Protein AF-A0A8J6VCP4-F1 (afdb_monomer)

Mean predicted aligned error: 8.73 Å

Structure (mmCIF, N/CA/C/O ba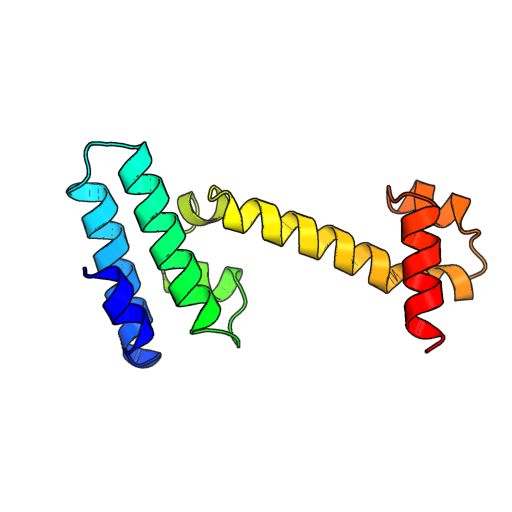ckbone):
data_AF-A0A8J6VCP4-F1
#
_entry.id   AF-A0A8J6VCP4-F1
#
loop_
_atom_site.group_PDB
_atom_site.id
_atom_site.type_symbol
_atom_site.label_atom_id
_atom_site.label_alt_id
_atom_site.label_comp_id
_atom_site.label_asym_id
_atom_site.label_entity_id
_atom_site.label_seq_id
_atom_site.pdbx_PDB_ins_code
_atom_site.Cartn_x
_atom_site.Cartn_y
_atom_site.Cartn_z
_atom_site.occupancy
_atom_site.B_iso_or_equiv
_atom_site.auth_seq_id
_atom_site.auth_comp_id
_atom_site.auth_asym_id
_atom_site.auth_atom_id
_atom_site.pdbx_PDB_model_num
ATOM 1 N N . MET A 1 1 ? -4.892 2.336 23.911 1.00 53.50 1 MET A N 1
ATOM 2 C CA . MET A 1 1 ? -4.421 1.307 22.953 1.00 53.50 1 MET A CA 1
ATOM 3 C C . MET A 1 1 ? -5.614 0.735 22.186 1.00 53.50 1 MET A C 1
ATOM 5 O O . MET A 1 1 ? -6.053 -0.364 22.489 1.00 53.50 1 MET A O 1
ATOM 9 N N . ALA A 1 2 ? -6.172 1.484 21.231 1.00 68.12 2 ALA A N 1
ATOM 10 C CA . ALA A 1 2 ? -7.379 1.066 20.508 1.00 68.12 2 ALA A CA 1
ATOM 11 C C . ALA A 1 2 ? -7.061 0.407 19.146 1.00 68.12 2 ALA A C 1
ATOM 13 O O . ALA A 1 2 ? -7.669 -0.594 18.797 1.00 68.12 2 ALA A O 1
ATOM 14 N N . ALA A 1 3 ? -6.013 0.859 18.443 1.00 68.62 3 ALA A N 1
ATOM 15 C CA . ALA A 1 3 ? -5.585 0.263 17.169 1.00 68.62 3 ALA A CA 1
ATOM 16 C C . ALA A 1 3 ? -5.106 -1.200 17.291 1.00 68.62 3 ALA A C 1
ATOM 18 O O . ALA A 1 3 ? -5.334 -1.993 16.390 1.00 68.62 3 ALA A O 1
ATOM 19 N N . VAL A 1 4 ? -4.510 -1.599 18.423 1.00 78.19 4 VAL A N 1
ATOM 20 C CA . VAL A 1 4 ? -4.067 -2.992 18.661 1.00 78.19 4 VAL A CA 1
ATOM 21 C C . VAL A 1 4 ? -5.252 -3.968 18.724 1.00 78.19 4 VAL A C 1
ATOM 23 O O . VAL A 1 4 ? -5.095 -5.137 18.381 1.00 78.19 4 VAL A O 1
ATOM 26 N N . GLN A 1 5 ? -6.452 -3.502 19.098 1.00 81.94 5 GLN A N 1
ATOM 27 C CA . GLN A 1 5 ? -7.656 -4.344 19.118 1.00 81.94 5 GLN A CA 1
ATOM 28 C C . GLN A 1 5 ? -8.026 -4.841 17.719 1.00 81.94 5 GLN A C 1
ATOM 30 O O . GLN A 1 5 ? -8.485 -5.973 17.583 1.00 81.94 5 GLN A O 1
ATOM 35 N N . LEU A 1 6 ? -7.710 -4.064 16.674 1.00 86.56 6 LEU A N 1
ATOM 36 C CA . LEU A 1 6 ? -7.906 -4.497 15.294 1.00 86.56 6 LEU A CA 1
ATOM 37 C C . LEU A 1 6 ? -7.134 -5.779 14.979 1.00 86.56 6 LEU A C 1
ATOM 39 O O . LEU A 1 6 ? -7.549 -6.503 14.094 1.00 86.56 6 LEU A O 1
ATOM 43 N N . ILE A 1 7 ? -6.053 -6.125 15.683 1.00 85.25 7 ILE A N 1
ATOM 44 C CA . ILE A 1 7 ? -5.312 -7.365 15.406 1.00 85.25 7 ILE A CA 1
ATOM 45 C C . ILE A 1 7 ? -6.157 -8.593 15.775 1.00 85.25 7 ILE A C 1
ATOM 47 O O . ILE A 1 7 ? -6.257 -9.529 14.982 1.00 85.25 7 ILE A O 1
ATOM 51 N N . VAL A 1 8 ? -6.805 -8.565 16.942 1.00 84.44 8 VAL A N 1
ATOM 52 C CA . VAL A 1 8 ? -7.532 -9.710 17.521 1.00 84.44 8 VAL A CA 1
ATOM 53 C C . VAL A 1 8 ? -9.003 -9.786 17.107 1.00 84.44 8 VAL A C 1
ATOM 55 O O . VAL A 1 8 ? -9.625 -10.834 17.260 1.00 84.44 8 VAL A O 1
ATOM 58 N N . GLU A 1 9 ? -9.566 -8.701 16.579 1.00 86.44 9 GLU A N 1
ATOM 59 C CA . GLU A 1 9 ? -10.944 -8.677 16.087 1.00 86.44 9 GLU A CA 1
ATOM 60 C C . GLU A 1 9 ? -11.160 -9.532 14.830 1.00 86.44 9 GLU A C 1
ATOM 62 O O . GLU A 1 9 ? -10.246 -9.777 14.038 1.00 86.44 9 GLU A O 1
ATOM 67 N N . SER A 1 10 ? -12.405 -9.963 14.619 1.00 87.50 10 SER A N 1
ATOM 68 C CA . SER A 1 10 ? -12.798 -10.672 13.398 1.00 87.50 10 SER A CA 1
ATOM 69 C C . SER A 1 10 ? -12.790 -9.741 12.183 1.00 87.50 10 SER A C 1
ATOM 71 O O . SER A 1 10 ? -13.050 -8.545 12.308 1.00 87.50 10 SER A O 1
ATOM 73 N N . GLU A 1 11 ? -12.567 -10.288 10.989 1.00 84.56 11 GLU A N 1
ATOM 74 C CA . GLU A 1 11 ? -12.699 -9.541 9.727 1.00 84.56 11 GLU A CA 1
ATOM 75 C C . GLU A 1 11 ? -14.066 -8.851 9.593 1.00 84.56 11 GLU A C 1
ATOM 77 O O . GLU A 1 11 ? -14.143 -7.706 9.155 1.00 84.56 11 GLU A O 1
ATOM 82 N N . ALA A 1 12 ? -15.140 -9.500 10.054 1.00 83.31 12 ALA A N 1
ATOM 83 C CA . ALA A 1 12 ? -16.496 -8.960 9.986 1.00 83.31 12 ALA A CA 1
ATOM 84 C C . ALA A 1 12 ? -16.688 -7.663 10.798 1.00 83.31 12 ALA A C 1
ATOM 86 O O . ALA A 1 12 ? -17.528 -6.839 10.442 1.00 83.31 12 ALA A O 1
ATOM 87 N N . THR A 1 13 ? -15.928 -7.470 11.882 1.00 88.88 13 THR A N 1
ATOM 88 C CA . THR A 1 13 ? -16.043 -6.293 12.767 1.00 88.88 13 THR A CA 1
ATOM 89 C C . THR A 1 13 ? -14.939 -5.266 12.535 1.00 88.88 13 THR A C 1
ATOM 91 O O . THR A 1 13 ? -15.163 -4.070 12.726 1.00 88.88 13 THR A O 1
ATOM 94 N N . ALA A 1 14 ? -13.775 -5.710 12.055 1.00 89.81 14 ALA A N 1
ATOM 95 C CA . ALA A 1 14 ? -12.584 -4.881 11.922 1.00 89.81 14 ALA A CA 1
ATOM 96 C C . ALA A 1 14 ? -12.754 -3.700 10.953 1.00 89.81 14 ALA A C 1
ATOM 98 O O . ALA A 1 14 ? -12.139 -2.661 11.174 1.00 89.81 14 ALA A O 1
ATOM 99 N N . ILE A 1 15 ? -13.597 -3.812 9.918 1.00 87.31 15 ILE A N 1
ATOM 100 C CA . ILE A 1 15 ? -13.881 -2.687 9.005 1.00 87.31 15 ILE A CA 1
ATOM 101 C C . ILE A 1 15 ? -14.582 -1.547 9.743 1.00 87.31 15 ILE A C 1
ATOM 103 O O . ILE A 1 15 ? -14.115 -0.411 9.708 1.00 87.31 15 ILE A O 1
ATOM 107 N N . ASN A 1 16 ? -15.674 -1.849 10.451 1.00 88.06 16 ASN A N 1
ATOM 108 C CA . ASN A 1 16 ? -16.433 -0.839 11.191 1.00 88.06 16 ASN A CA 1
ATOM 109 C C . ASN A 1 16 ? -15.579 -0.223 12.298 1.00 88.06 16 ASN A C 1
ATOM 111 O O . ASN A 1 16 ? -15.535 0.997 12.445 1.00 88.06 16 ASN A O 1
ATOM 115 N N . ARG A 1 17 ? -14.816 -1.058 13.010 1.00 90.31 17 ARG A N 1
ATOM 116 C CA . ARG A 1 17 ? -13.888 -0.574 14.027 1.00 90.31 17 ARG A CA 1
ATOM 117 C C . ARG A 1 17 ? -12.780 0.297 13.435 1.00 90.31 17 ARG A C 1
ATOM 119 O O . ARG A 1 17 ? -12.420 1.314 14.018 1.00 90.31 17 ARG A O 1
ATOM 126 N N . GLY A 1 18 ? -12.257 -0.076 12.269 1.00 88.44 18 GLY A N 1
ATOM 127 C CA . GLY A 1 18 ? -11.284 0.713 11.521 1.00 88.44 18 GLY A CA 1
ATOM 128 C C . GLY A 1 18 ? -11.817 2.108 11.205 1.00 88.44 18 GLY A C 1
ATOM 129 O O . GLY A 1 18 ? -11.153 3.092 11.527 1.00 88.44 18 GLY A O 1
ATOM 130 N N . LYS A 1 19 ? -13.042 2.196 10.666 1.00 86.75 19 LYS A N 1
ATOM 131 C CA . LYS A 1 19 ? -13.727 3.472 10.388 1.00 86.75 19 LYS A CA 1
ATOM 132 C C . LYS A 1 19 ? -13.845 4.350 11.632 1.00 86.75 19 LYS A C 1
ATOM 134 O O . LYS A 1 19 ? -13.476 5.520 11.585 1.00 86.75 19 LYS A O 1
ATOM 139 N N . GLU A 1 20 ? -14.308 3.786 12.747 1.00 88.81 20 GLU A N 1
ATOM 140 C CA . GLU A 1 20 ? -14.419 4.516 14.017 1.00 88.81 20 GLU A CA 1
ATOM 141 C C . GLU A 1 20 ? -13.069 5.075 14.472 1.00 88.81 20 GLU A C 1
ATOM 143 O O . GLU A 1 20 ? -12.967 6.249 14.816 1.00 88.81 20 GLU A O 1
ATOM 148 N N . LEU A 1 21 ? -12.017 4.255 14.442 1.00 89.38 21 LEU A N 1
ATOM 149 C CA . LEU A 1 21 ? -10.682 4.663 14.879 1.00 89.38 21 LEU A CA 1
ATOM 150 C C . LEU A 1 21 ? -10.086 5.758 13.990 1.00 89.38 21 LEU A C 1
ATOM 152 O O . LEU A 1 21 ? -9.379 6.633 14.488 1.00 89.38 21 LEU A O 1
ATOM 156 N N . ILE A 1 22 ? -10.378 5.725 12.690 1.00 86.12 22 ILE A N 1
ATOM 157 C CA . ILE A 1 22 ? -9.976 6.772 11.746 1.00 86.12 22 ILE A CA 1
ATOM 158 C C . ILE A 1 22 ? -10.694 8.084 12.065 1.00 86.12 22 ILE A C 1
ATOM 160 O O . ILE A 1 22 ? -10.044 9.127 12.130 1.00 86.12 22 ILE A O 1
ATOM 164 N N . LEU A 1 23 ? -12.009 8.045 12.301 1.00 86.88 23 LEU A N 1
ATOM 165 C CA . LEU A 1 23 ? -12.784 9.229 12.683 1.00 86.88 23 LEU A CA 1
ATOM 166 C C . LEU A 1 23 ? -12.282 9.821 14.005 1.00 86.88 23 LEU A C 1
ATOM 168 O O . LEU A 1 23 ? -11.985 11.011 14.066 1.00 86.88 23 LEU A O 1
ATOM 172 N N . GLN A 1 24 ? -12.064 8.985 15.020 1.00 88.38 24 GLN A N 1
ATOM 173 C CA . GLN A 1 24 ? -11.510 9.415 16.307 1.00 88.38 24 GLN A CA 1
ATOM 174 C C . GLN A 1 24 ? -10.127 10.049 16.152 1.00 88.38 24 GLN A C 1
ATOM 176 O O . GLN A 1 24 ? -9.865 11.122 16.689 1.00 88.38 24 GLN A O 1
ATOM 181 N N . ALA A 1 25 ? -9.239 9.433 15.366 1.00 86.88 25 ALA A N 1
ATOM 182 C CA . ALA A 1 25 ? -7.920 9.997 15.102 1.00 86.88 25 ALA A CA 1
ATOM 183 C C . ALA A 1 25 ? -7.995 11.357 14.386 1.00 86.88 25 ALA A C 1
ATOM 185 O O . ALA A 1 25 ? -7.104 12.183 14.569 1.00 86.88 25 ALA A O 1
ATOM 186 N N . ARG A 1 26 ? -9.038 11.607 13.586 1.00 83.31 26 ARG A N 1
ATOM 187 C CA . ARG A 1 26 ? -9.260 12.888 12.898 1.00 83.31 26 ARG A CA 1
ATOM 188 C C . ARG A 1 26 ? -9.815 13.971 13.814 1.00 83.31 26 ARG A C 1
ATOM 190 O O . ARG A 1 26 ? -9.370 15.111 13.717 1.00 83.31 26 ARG A O 1
ATOM 197 N N . GLU A 1 27 ? -10.761 13.621 14.676 1.00 85.88 27 GLU A N 1
ATOM 198 C CA . GLU A 1 27 ? -11.473 14.579 15.527 1.00 85.88 27 GLU A CA 1
ATOM 199 C C . GLU A 1 27 ? -10.719 14.899 16.824 1.00 85.88 27 GLU A C 1
ATOM 201 O O . GLU A 1 27 ? -10.715 16.043 17.274 1.00 85.88 27 GLU A O 1
ATOM 206 N N . GLU A 1 28 ? -10.053 13.908 17.419 1.00 87.81 28 GLU A N 1
ATOM 207 C CA . GLU A 1 28 ? -9.468 14.033 18.759 1.00 87.81 28 GLU A CA 1
ATOM 208 C C . GLU A 1 28 ? -7.985 14.449 18.737 1.00 87.81 28 GLU A C 1
ATOM 210 O O . GLU A 1 28 ? -7.473 14.983 19.725 1.00 87.81 28 GLU A O 1
ATOM 215 N N . LEU A 1 29 ? -7.267 14.231 17.625 1.00 83.44 29 LEU A N 1
ATOM 216 C CA . LEU A 1 29 ? -5.826 14.505 17.536 1.00 83.44 29 LEU A CA 1
ATOM 217 C C . LEU A 1 29 ? -5.522 15.836 16.838 1.00 83.44 29 LEU A C 1
ATOM 219 O O . LEU A 1 29 ? -5.424 15.926 15.610 1.00 83.44 29 LEU A O 1
ATOM 223 N N . GLY A 1 30 ? -5.254 16.859 17.652 1.00 76.06 30 GLY A N 1
ATOM 224 C CA . GLY A 1 30 ? -4.791 18.164 17.173 1.00 76.06 30 GLY A CA 1
ATOM 225 C C . GLY A 1 30 ? -3.407 18.126 16.510 1.00 76.06 30 GLY A C 1
ATOM 226 O O . GLY A 1 30 ? -3.174 18.844 15.541 1.00 76.06 30 GLY A O 1
ATOM 227 N N . ASP A 1 31 ? -2.505 17.253 16.971 1.00 89.62 31 ASP A N 1
ATOM 228 C CA . ASP A 1 31 ? -1.165 17.098 16.389 1.00 89.62 31 ASP A CA 1
ATOM 229 C C . ASP A 1 31 ? -1.204 16.296 15.077 1.00 89.62 31 ASP A C 1
ATOM 231 O O . ASP A 1 31 ? -1.512 15.101 15.064 1.00 89.62 31 ASP A O 1
ATOM 235 N N . GLU A 1 32 ? -0.849 16.946 13.966 1.00 85.44 32 GLU A N 1
ATOM 236 C CA . GLU A 1 32 ? -0.854 16.339 12.628 1.00 85.44 32 GLU A CA 1
ATOM 237 C C . GLU A 1 32 ? 0.105 15.152 12.500 1.00 85.44 32 GLU A C 1
ATOM 239 O O . GLU A 1 32 ? -0.192 14.185 11.795 1.00 85.44 32 GLU A O 1
ATOM 244 N N . VAL A 1 33 ? 1.255 15.197 13.181 1.00 87.19 33 VAL A N 1
ATOM 245 C CA . VAL A 1 33 ? 2.266 14.135 13.090 1.00 87.19 33 VAL A CA 1
ATOM 246 C C . VAL A 1 33 ? 1.760 12.860 13.756 1.00 87.19 33 VAL A C 1
ATOM 248 O O . VAL A 1 33 ? 1.862 11.773 13.183 1.00 87.19 33 VAL A O 1
ATOM 251 N N . THR A 1 34 ? 1.204 12.979 14.958 1.00 87.19 34 THR A N 1
ATOM 252 C CA . THR A 1 34 ? 0.635 11.860 15.710 1.00 87.19 34 THR A CA 1
ATOM 253 C C . THR A 1 34 ? -0.597 11.309 15.012 1.00 87.19 34 THR A C 1
ATOM 255 O O . THR A 1 34 ? -0.689 10.095 14.837 1.00 87.19 34 THR A O 1
ATOM 258 N N . ARG A 1 35 ? -1.485 12.181 14.519 1.00 86.19 35 ARG A N 1
ATOM 259 C CA . ARG A 1 35 ? -2.637 11.787 13.701 1.00 86.19 35 ARG A CA 1
ATOM 260 C C . ARG A 1 35 ? -2.212 10.933 12.510 1.00 86.19 35 ARG A C 1
ATOM 262 O O . ARG A 1 35 ? -2.688 9.810 12.372 1.00 86.19 35 ARG A O 1
ATOM 269 N N . ARG A 1 36 ? -1.237 11.395 11.721 1.00 83.44 36 ARG A N 1
ATOM 270 C CA . ARG A 1 36 ? -0.720 10.644 10.566 1.00 83.44 36 ARG A CA 1
ATOM 271 C C . ARG A 1 36 ? -0.170 9.271 10.952 1.00 83.44 36 ARG A C 1
ATOM 273 O O . ARG A 1 36 ? -0.486 8.290 10.292 1.00 83.44 36 ARG A O 1
ATOM 280 N N . LYS A 1 37 ? 0.614 9.181 12.031 1.00 86.06 37 LYS A N 1
ATOM 281 C CA . LYS A 1 37 ? 1.175 7.902 12.505 1.00 86.06 37 LYS A CA 1
ATOM 282 C C . LYS A 1 37 ? 0.098 6.913 12.955 1.00 86.06 37 LYS A C 1
ATOM 284 O O . LYS A 1 37 ? 0.242 5.715 12.730 1.00 86.06 37 LYS A O 1
ATOM 289 N N . ILE A 1 38 ? -0.962 7.393 13.607 1.00 87.81 38 ILE A N 1
ATOM 290 C CA . ILE A 1 38 ? -2.079 6.544 14.038 1.00 87.81 38 ILE A CA 1
ATOM 291 C C . ILE A 1 38 ? -2.867 6.032 12.832 1.00 87.81 38 ILE A C 1
ATOM 293 O O . ILE A 1 38 ? -3.171 4.842 12.781 1.00 87.81 38 ILE A O 1
ATOM 297 N N . LEU A 1 39 ? -3.132 6.893 11.847 1.00 84.75 39 LEU A N 1
ATOM 298 C CA . LEU A 1 39 ? -3.776 6.488 10.597 1.00 84.75 39 LEU A CA 1
ATOM 299 C C . LEU A 1 39 ? -2.933 5.441 9.847 1.00 84.75 39 LEU A C 1
ATOM 301 O O . LEU A 1 39 ? -3.449 4.376 9.521 1.00 84.75 39 LEU A O 1
ATOM 305 N N . GLU A 1 40 ? -1.621 5.670 9.691 1.00 84.25 40 GLU A N 1
ATOM 306 C CA . GLU A 1 40 ? -0.685 4.705 9.082 1.00 84.25 40 GLU A CA 1
ATOM 307 C C . GLU A 1 40 ? -0.697 3.340 9.807 1.00 84.25 40 GLU A C 1
ATOM 309 O O . GLU A 1 40 ? -0.638 2.283 9.171 1.00 84.25 40 GLU A O 1
ATOM 314 N N . LEU A 1 41 ? -0.801 3.336 11.142 1.00 88.06 41 LEU A N 1
ATOM 315 C CA . LEU A 1 41 ? -0.883 2.103 11.929 1.00 88.06 41 LEU A CA 1
ATOM 316 C C . LEU A 1 41 ? -2.201 1.352 11.693 1.00 88.06 41 LEU A C 1
ATOM 318 O O . LEU A 1 41 ? -2.175 0.135 11.508 1.00 88.06 41 LEU A O 1
ATOM 322 N N . ILE A 1 42 ? -3.337 2.057 11.704 1.00 87.19 42 ILE A N 1
ATOM 323 C CA . ILE A 1 42 ? -4.659 1.461 11.457 1.00 87.19 42 ILE A CA 1
ATOM 324 C C . ILE A 1 42 ? -4.686 0.818 10.066 1.00 87.19 42 ILE A C 1
ATOM 326 O O . ILE A 1 42 ? -5.070 -0.344 9.941 1.00 87.19 42 ILE A O 1
ATOM 330 N N . GLU A 1 43 ? -4.199 1.527 9.046 1.00 80.81 43 GLU A N 1
ATOM 331 C CA . GLU A 1 43 ? -4.090 1.004 7.679 1.00 80.81 43 GLU A CA 1
ATOM 332 C C . GLU A 1 43 ? -3.244 -0.257 7.604 1.00 80.81 43 GLU A C 1
ATOM 334 O O . GLU A 1 43 ? -3.654 -1.247 6.999 1.00 80.81 43 GLU A O 1
ATOM 339 N N . THR A 1 44 ? -2.072 -0.232 8.239 1.00 85.19 44 THR A N 1
ATOM 340 C CA . THR A 1 44 ? -1.155 -1.370 8.238 1.00 85.19 44 THR A CA 1
ATOM 341 C C . THR A 1 44 ? -1.844 -2.604 8.816 1.00 85.19 44 THR A C 1
ATOM 343 O O . THR A 1 44 ? -1.809 -3.673 8.211 1.00 85.19 44 THR A O 1
ATOM 346 N N . ILE A 1 45 ? -2.525 -2.465 9.956 1.00 89.50 45 ILE A N 1
ATOM 347 C CA . ILE A 1 45 ? -3.209 -3.592 10.601 1.00 89.50 45 ILE A CA 1
ATOM 348 C C . ILE A 1 45 ? -4.345 -4.129 9.725 1.00 89.50 45 ILE A C 1
ATOM 350 O O . ILE A 1 45 ? -4.474 -5.345 9.578 1.00 89.50 45 ILE A O 1
ATOM 354 N N . LEU A 1 46 ? -5.154 -3.247 9.133 1.00 87.00 46 LEU A N 1
ATOM 355 C CA . LEU A 1 46 ? -6.267 -3.658 8.277 1.00 87.00 46 LEU A CA 1
ATOM 356 C C . LEU A 1 46 ? -5.761 -4.373 7.021 1.00 87.00 46 LEU A C 1
ATOM 358 O O . LEU A 1 46 ? -6.259 -5.443 6.695 1.00 87.00 46 LEU A O 1
ATOM 362 N N . LEU A 1 47 ? -4.713 -3.865 6.377 1.00 82.88 47 LEU A N 1
ATOM 363 C CA . LEU A 1 47 ? -4.100 -4.516 5.222 1.00 82.88 47 LEU A CA 1
ATOM 364 C C . LEU A 1 47 ? -3.619 -5.940 5.543 1.00 82.88 47 LEU A C 1
ATOM 366 O O . LEU A 1 47 ? -3.893 -6.870 4.788 1.00 82.88 47 LEU A O 1
ATOM 370 N N . TYR A 1 48 ? -2.919 -6.121 6.666 1.00 86.44 48 TYR A N 1
ATOM 371 C CA . TYR A 1 48 ? -2.451 -7.448 7.073 1.00 86.44 48 TYR A CA 1
ATOM 372 C C . TYR A 1 48 ? -3.589 -8.380 7.487 1.00 86.44 48 TYR A C 1
ATOM 374 O O . TYR A 1 48 ? -3.453 -9.594 7.359 1.00 86.44 48 TYR A O 1
ATOM 382 N N . LYS A 1 49 ? -4.707 -7.839 7.981 1.00 88.81 49 LYS A N 1
ATOM 383 C CA . LYS A 1 49 ? -5.895 -8.638 8.283 1.00 88.81 49 LYS A CA 1
ATOM 384 C C . LYS A 1 49 ? -6.616 -9.078 7.008 1.00 88.81 49 LYS A C 1
ATOM 386 O O . LYS A 1 49 ? -6.989 -10.238 6.905 1.00 88.81 49 LYS A O 1
ATOM 391 N N . PHE A 1 50 ? -6.789 -8.183 6.041 1.00 89.00 50 PHE A N 1
ATOM 392 C CA . PHE A 1 50 ? -7.550 -8.431 4.816 1.00 89.00 50 PHE A CA 1
ATOM 393 C C . PHE A 1 50 ? -6.646 -8.822 3.642 1.00 89.00 50 PHE A C 1
ATOM 395 O O . PHE A 1 50 ? -6.656 -8.184 2.595 1.00 89.00 50 PHE A O 1
ATOM 402 N N . THR A 1 51 ? -5.891 -9.914 3.783 1.00 84.75 51 THR A N 1
ATOM 403 C CA . THR A 1 51 ? -4.907 -10.362 2.770 1.00 84.75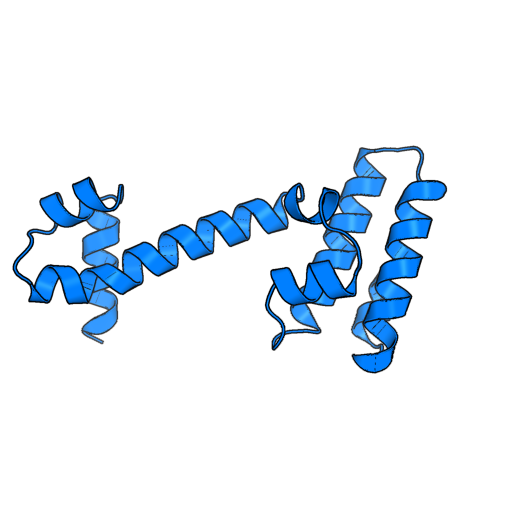 51 THR A CA 1
ATOM 404 C C . THR A 1 51 ? -5.510 -10.743 1.415 1.00 84.75 51 THR A C 1
ATOM 406 O O . THR A 1 51 ? -4.786 -10.847 0.428 1.00 84.75 51 THR A O 1
ATOM 409 N N . ARG A 1 52 ? -6.826 -10.978 1.365 1.00 85.44 52 ARG A N 1
ATOM 410 C CA . ARG A 1 52 ? -7.574 -11.329 0.149 1.00 85.44 52 ARG A CA 1
ATOM 411 C C . ARG A 1 52 ? -8.201 -10.130 -0.554 1.00 85.44 52 ARG A C 1
ATOM 413 O O . ARG A 1 52 ? -8.668 -10.297 -1.674 1.00 85.44 52 ARG A O 1
ATOM 420 N N . LEU A 1 53 ? -8.263 -8.975 0.107 1.00 81.94 53 LEU A N 1
ATOM 421 C CA . LEU A 1 53 ? -8.793 -7.758 -0.493 1.00 81.94 53 LEU A CA 1
ATOM 422 C C . LEU A 1 53 ? -7.658 -6.984 -1.149 1.00 81.94 53 LEU A C 1
ATOM 424 O O . LEU A 1 53 ? -6.576 -6.823 -0.578 1.00 81.94 53 LEU A O 1
ATOM 428 N N . SER A 1 54 ? -7.923 -6.461 -2.341 1.00 79.69 54 SER A N 1
ATOM 429 C CA . SER A 1 54 ? -7.080 -5.424 -2.915 1.00 79.69 54 SER A CA 1
ATOM 430 C C . SER A 1 54 ? -7.129 -4.163 -2.051 1.00 79.69 54 SER A C 1
ATOM 432 O O . SER A 1 54 ? -8.043 -3.926 -1.254 1.00 79.69 54 SER A O 1
ATOM 434 N N . ARG A 1 55 ? -6.117 -3.315 -2.218 1.00 72.69 55 ARG A N 1
ATOM 435 C CA . ARG A 1 55 ? -6.027 -2.036 -1.505 1.00 72.69 55 ARG A CA 1
ATOM 436 C C . ARG A 1 55 ? -7.173 -1.114 -1.884 1.00 72.69 55 ARG A C 1
ATOM 438 O O . ARG A 1 55 ? -7.689 -0.412 -1.024 1.00 72.69 55 ARG A O 1
ATOM 445 N N . GLU A 1 56 ? -7.564 -1.128 -3.153 1.00 76.44 56 GLU A N 1
ATOM 446 C CA . GLU A 1 56 ? -8.702 -0.382 -3.671 1.00 76.44 56 GLU A CA 1
ATOM 447 C C . GLU A 1 56 ? -10.011 -0.849 -3.028 1.00 76.44 56 GLU A C 1
ATOM 449 O O . GLU A 1 56 ? -10.785 -0.014 -2.568 1.00 76.44 56 GLU A O 1
ATOM 454 N N . GLU A 1 57 ? -10.234 -2.163 -2.925 1.00 81.31 57 GLU A N 1
ATOM 455 C CA . GLU A 1 57 ? -11.414 -2.718 -2.250 1.00 81.31 57 GLU A CA 1
ATOM 456 C C . GLU A 1 57 ? -11.428 -2.352 -0.764 1.00 81.31 57 GLU A C 1
ATOM 458 O O . GLU A 1 57 ? -12.456 -1.929 -0.240 1.00 81.31 57 GLU A O 1
ATOM 463 N N . LEU A 1 58 ? -10.281 -2.438 -0.085 1.00 81.25 58 LEU A N 1
ATOM 464 C CA . LEU A 1 58 ? -10.178 -2.066 1.324 1.00 81.25 58 LEU A CA 1
ATOM 465 C C . LEU A 1 58 ? -10.440 -0.565 1.543 1.00 81.25 58 LEU A C 1
ATOM 467 O O . LEU A 1 58 ? -11.172 -0.203 2.462 1.00 81.25 58 LEU A O 1
ATOM 471 N N . ALA A 1 59 ? -9.895 0.308 0.691 1.00 77.19 59 ALA A N 1
ATOM 472 C CA . ALA A 1 59 ? -10.113 1.754 0.764 1.00 77.19 59 ALA A CA 1
ATOM 473 C C . ALA A 1 59 ? -11.587 2.126 0.538 1.00 77.19 59 ALA A C 1
ATOM 475 O O . ALA A 1 59 ? -12.139 2.936 1.286 1.00 77.19 59 ALA A O 1
ATOM 476 N N . GLN A 1 60 ? -12.244 1.475 -0.430 1.00 81.50 60 GLN A N 1
ATOM 477 C CA . GLN A 1 60 ? -13.681 1.627 -0.670 1.00 81.50 60 GLN A CA 1
ATOM 478 C C . GLN A 1 60 ? -14.499 1.175 0.539 1.00 81.50 60 GLN A C 1
ATOM 480 O O . GLN A 1 60 ? -15.397 1.887 0.983 1.00 81.50 60 GLN A O 1
ATOM 485 N N . MET A 1 61 ? -14.168 0.014 1.111 1.00 81.62 61 MET A N 1
ATOM 486 C CA . MET A 1 61 ? -14.860 -0.502 2.291 1.00 81.62 61 MET A CA 1
ATOM 487 C C . MET A 1 61 ? -14.707 0.407 3.504 1.00 81.62 61 MET A C 1
ATOM 489 O O . MET A 1 61 ? -15.626 0.462 4.317 1.00 81.62 61 MET A O 1
ATOM 493 N N . LEU A 1 62 ? -13.576 1.102 3.635 1.00 78.31 62 LEU A N 1
ATOM 494 C CA . LEU A 1 62 ? -13.292 2.022 4.733 1.00 78.31 62 LEU A CA 1
ATOM 495 C C . LEU A 1 62 ? -13.776 3.461 4.474 1.00 78.31 62 LEU A C 1
ATOM 497 O O . LEU A 1 62 ? -13.722 4.267 5.398 1.00 78.31 62 LEU A O 1
ATOM 501 N N . GLU A 1 63 ? -14.286 3.774 3.277 1.00 76.19 63 GLU A N 1
ATOM 502 C CA . GLU A 1 63 ? -14.750 5.119 2.882 1.00 76.19 63 GLU A CA 1
ATOM 503 C C . GLU A 1 63 ? -13.663 6.203 3.052 1.00 76.19 63 GLU A C 1
ATOM 505 O O . GLU A 1 63 ? -13.930 7.351 3.410 1.00 76.19 63 GLU A O 1
ATOM 510 N N . ILE A 1 64 ? -12.404 5.831 2.804 1.00 66.94 64 ILE A N 1
ATOM 511 C CA . ILE A 1 64 ? -11.227 6.704 2.928 1.00 66.94 64 ILE A CA 1
ATOM 512 C C . ILE A 1 64 ? -10.515 6.777 1.580 1.00 66.94 64 ILE A C 1
ATOM 514 O O . ILE A 1 64 ? -9.493 6.137 1.353 1.00 66.94 64 ILE A O 1
ATOM 518 N N . ASP A 1 65 ? -11.063 7.553 0.651 1.00 62.47 65 ASP A N 1
ATOM 519 C CA . ASP A 1 65 ? -10.509 7.592 -0.704 1.00 62.47 65 ASP A CA 1
ATOM 520 C C . ASP A 1 65 ? -9.269 8.489 -0.846 1.00 62.47 65 ASP A C 1
ATOM 522 O O . ASP A 1 65 ? -8.354 8.141 -1.595 1.00 62.47 65 ASP A O 1
ATOM 526 N N . ASP A 1 66 ? -9.191 9.621 -0.142 1.00 61.62 66 ASP A N 1
ATOM 527 C CA . ASP A 1 66 ? -8.142 10.620 -0.409 1.00 61.62 66 ASP A CA 1
ATOM 528 C C . ASP A 1 66 ? -6.944 10.535 0.543 1.00 61.62 66 ASP A C 1
ATOM 530 O O . ASP A 1 66 ? -5.796 10.608 0.107 1.00 61.62 66 ASP A O 1
ATOM 534 N N . GLU A 1 67 ? -7.180 10.337 1.840 1.00 62.22 67 GLU A N 1
ATOM 535 C CA . GLU A 1 67 ? -6.104 10.333 2.843 1.00 62.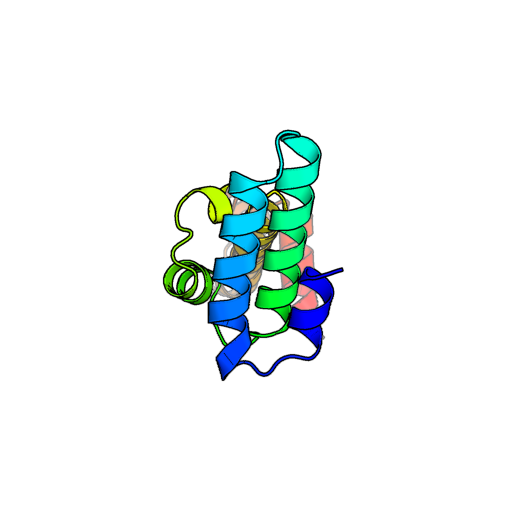22 67 GLU A CA 1
ATOM 536 C C . GLU A 1 67 ? -5.315 9.010 2.832 1.00 62.22 67 GLU A C 1
ATOM 538 O O . GLU A 1 67 ? -4.094 9.026 2.984 1.00 62.22 67 GLU A O 1
ATOM 543 N N . PHE A 1 68 ? -5.982 7.889 2.512 1.00 65.81 68 PHE A N 1
ATOM 544 C CA . PHE A 1 68 ? -5.348 6.571 2.363 1.00 65.81 68 PHE A CA 1
ATOM 545 C C . PHE A 1 68 ? -4.301 6.559 1.248 1.00 65.81 68 PHE A C 1
ATOM 547 O O . PHE A 1 68 ? -3.210 6.012 1.390 1.00 65.81 68 PHE A O 1
ATOM 554 N N . ARG A 1 69 ? -4.582 7.250 0.135 1.00 65.44 69 ARG A N 1
ATOM 555 C CA . ARG A 1 69 ? -3.631 7.374 -0.980 1.00 65.44 69 ARG A CA 1
ATOM 556 C C . ARG A 1 69 ? -2.434 8.275 -0.662 1.00 65.44 69 ARG A C 1
ATOM 558 O O . ARG A 1 69 ? -1.436 8.245 -1.387 1.00 65.44 69 ARG A O 1
ATOM 565 N N . GLN A 1 70 ? -2.517 9.092 0.387 1.00 66.25 70 GLN A N 1
ATOM 566 C CA . GLN A 1 70 ? -1.447 10.002 0.796 1.00 66.25 70 GLN A CA 1
ATOM 567 C C . GLN A 1 70 ? -0.491 9.392 1.823 1.00 66.25 70 GLN A C 1
ATOM 569 O O . GLN A 1 70 ? 0.553 9.993 2.095 1.00 66.25 70 GLN A O 1
ATOM 574 N N . THR A 1 71 ? -0.789 8.214 2.379 1.00 72.38 71 THR A N 1
ATOM 575 C CA . THR A 1 71 ? 0.108 7.605 3.363 1.00 72.38 71 THR A CA 1
ATOM 576 C C . THR A 1 71 ? 1.416 7.170 2.715 1.00 72.38 71 THR A C 1
ATOM 578 O O . THR A 1 71 ? 1.467 6.729 1.560 1.00 72.38 71 THR A O 1
ATOM 581 N N . ARG A 1 72 ? 2.522 7.305 3.460 1.00 73.31 72 ARG A N 1
ATOM 582 C CA . ARG A 1 72 ? 3.843 6.895 2.957 1.00 73.31 72 ARG A CA 1
ATOM 583 C C . ARG A 1 72 ? 3.861 5.410 2.621 1.00 73.31 72 ARG A C 1
ATOM 585 O O . ARG A 1 72 ? 4.449 5.024 1.620 1.00 73.31 72 ARG A O 1
ATOM 592 N N . MET A 1 73 ? 3.160 4.607 3.419 1.00 71.88 73 MET A N 1
ATOM 593 C CA . MET A 1 73 ? 2.992 3.178 3.186 1.00 71.88 73 MET A CA 1
ATOM 594 C C . MET A 1 73 ? 2.309 2.897 1.839 1.00 71.88 73 MET A C 1
ATOM 596 O O . MET A 1 73 ? 2.821 2.102 1.054 1.00 71.88 73 MET A O 1
ATOM 600 N N . TYR A 1 74 ? 1.197 3.578 1.529 1.00 73.25 74 TYR A N 1
ATOM 601 C CA . TYR A 1 74 ? 0.512 3.414 0.245 1.00 73.25 74 TYR A CA 1
ATOM 602 C C . TYR A 1 74 ? 1.417 3.761 -0.942 1.00 73.25 74 TYR A C 1
ATOM 604 O O . TYR A 1 74 ? 1.491 3.006 -1.913 1.00 73.25 74 TYR A O 1
ATOM 612 N N . GLN A 1 75 ? 2.134 4.884 -0.863 1.00 77.50 75 GLN A N 1
ATOM 613 C CA . GLN A 1 75 ? 3.035 5.320 -1.932 1.00 77.50 75 GLN A CA 1
ATOM 614 C C . GLN A 1 75 ? 4.192 4.341 -2.145 1.00 77.50 75 GLN A C 1
ATOM 616 O O . GLN A 1 75 ? 4.494 4.019 -3.295 1.00 77.50 75 GLN A O 1
ATOM 621 N N . SER A 1 76 ? 4.793 3.835 -1.062 1.00 77.94 76 SER A N 1
ATOM 622 C CA . SER A 1 76 ? 5.843 2.815 -1.132 1.00 77.94 76 SER A CA 1
ATOM 623 C C . SER A 1 76 ? 5.343 1.559 -1.831 1.00 77.94 76 SER A C 1
ATOM 625 O O . SER A 1 76 ? 5.945 1.124 -2.806 1.00 77.94 76 SER A O 1
ATOM 627 N N . ILE A 1 77 ? 4.188 1.035 -1.421 1.00 78.69 77 ILE A N 1
ATOM 628 C CA . ILE A 1 77 ? 3.694 -0.232 -1.966 1.00 78.69 77 ILE A CA 1
ATOM 629 C C . ILE A 1 77 ? 3.223 -0.079 -3.415 1.00 78.69 77 ILE A C 1
ATOM 631 O O . ILE A 1 77 ? 3.449 -0.954 -4.246 1.00 78.69 77 ILE A O 1
ATOM 635 N N . LYS A 1 78 ? 2.614 1.057 -3.766 1.00 82.69 78 LYS A N 1
ATOM 636 C CA . LYS A 1 78 ? 2.278 1.361 -5.162 1.00 82.69 78 LYS A CA 1
ATOM 637 C C . LYS A 1 78 ? 3.529 1.423 -6.040 1.00 82.69 78 LYS A C 1
ATOM 639 O O . LYS A 1 78 ? 3.499 0.982 -7.190 1.00 82.69 78 LYS A O 1
ATOM 644 N N . GLN A 1 79 ? 4.612 1.996 -5.521 1.00 84.00 79 GLN A N 1
ATOM 645 C CA . GLN A 1 79 ? 5.877 2.076 -6.239 1.00 84.00 79 GLN A CA 1
ATOM 646 C C . GLN A 1 79 ? 6.531 0.696 -6.379 1.00 84.00 79 GLN A C 1
ATOM 648 O O . GLN A 1 79 ? 6.974 0.365 -7.477 1.00 84.00 79 GLN A O 1
ATOM 653 N N . GLU A 1 80 ? 6.540 -0.108 -5.315 1.00 84.44 80 GLU A N 1
ATOM 654 C CA . GLU A 1 80 ? 7.015 -1.497 -5.321 1.00 84.44 80 GLU A CA 1
ATOM 655 C C . GLU A 1 80 ? 6.238 -2.333 -6.343 1.00 84.44 80 GLU A C 1
ATOM 657 O O . GLU A 1 80 ? 6.848 -2.868 -7.263 1.00 84.44 80 GLU A O 1
ATOM 662 N N . GLY A 1 81 ? 4.902 -2.315 -6.306 1.00 86.38 81 GLY A N 1
ATOM 663 C CA . GLY A 1 81 ? 4.073 -3.064 -7.257 1.00 86.38 81 GLY A CA 1
ATOM 664 C C . GLY A 1 81 ? 4.257 -2.625 -8.716 1.00 86.38 81 GLY A C 1
ATOM 665 O O . GLY A 1 81 ? 4.225 -3.443 -9.633 1.00 86.38 81 GLY A O 1
ATOM 666 N N . LYS A 1 82 ? 4.519 -1.333 -8.970 1.00 89.44 82 LYS A N 1
ATOM 667 C CA . LYS A 1 82 ? 4.865 -0.850 -10.318 1.00 89.44 82 LYS A CA 1
ATOM 668 C C . LYS A 1 82 ? 6.220 -1.387 -10.786 1.0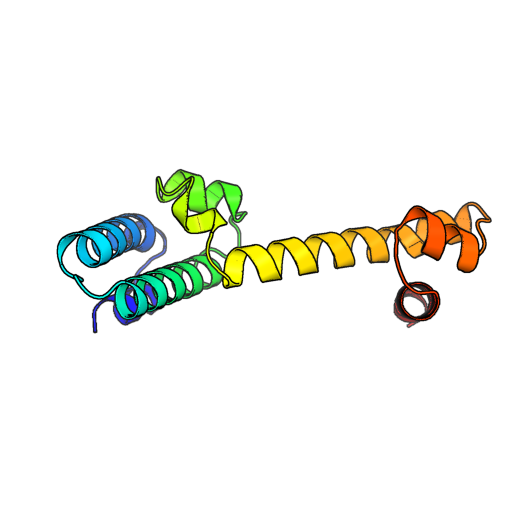0 89.44 82 LYS A C 1
ATOM 670 O O . LYS A 1 82 ? 6.397 -1.597 -11.984 1.00 89.44 82 LYS A O 1
ATOM 675 N N . ILE A 1 83 ? 7.186 -1.534 -9.881 1.00 91.19 83 ILE A N 1
ATOM 676 C CA . ILE A 1 83 ? 8.493 -2.115 -10.198 1.00 91.19 83 ILE A CA 1
ATOM 677 C C . ILE A 1 83 ? 8.340 -3.618 -10.431 1.00 91.19 83 ILE A C 1
ATOM 679 O O . ILE A 1 83 ? 8.782 -4.093 -11.471 1.00 91.19 83 ILE A O 1
ATOM 683 N N . GLU A 1 84 ? 7.650 -4.336 -9.546 1.00 90.75 84 GLU A N 1
ATOM 684 C CA . GLU A 1 84 ? 7.376 -5.773 -9.683 1.00 90.75 84 GLU A CA 1
ATOM 685 C C . GLU A 1 84 ? 6.690 -6.092 -11.014 1.00 90.75 84 GLU A C 1
ATOM 687 O O . GLU A 1 84 ? 7.227 -6.870 -11.794 1.00 90.75 84 GLU A O 1
ATOM 692 N N . GLY A 1 85 ? 5.600 -5.400 -11.364 1.00 92.31 85 GLY A N 1
ATOM 693 C CA . GLY A 1 85 ? 4.905 -5.642 -12.635 1.00 92.31 85 GLY A CA 1
ATOM 694 C C . GLY A 1 85 ? 5.759 -5.362 -13.880 1.00 92.31 85 GLY A C 1
ATOM 695 O O . GLY A 1 85 ? 5.594 -6.006 -14.916 1.00 92.31 85 GLY A O 1
ATOM 696 N N . LYS A 1 86 ? 6.719 -4.429 -13.801 1.00 94.94 86 LYS A N 1
ATOM 697 C CA . LYS A 1 86 ? 7.707 -4.237 -14.876 1.00 94.94 86 LYS A CA 1
ATOM 698 C C . LYS A 1 86 ? 8.685 -5.409 -14.935 1.00 94.94 86 LYS A C 1
ATOM 700 O O . LYS A 1 86 ? 8.948 -5.901 -16.029 1.00 94.94 86 LYS A O 1
ATOM 705 N N . LEU A 1 87 ? 9.207 -5.854 -13.792 1.00 95.31 87 LEU A N 1
ATOM 706 C CA . LEU A 1 87 ? 10.136 -6.984 -13.710 1.00 95.31 87 LEU A CA 1
ATOM 707 C C . LEU A 1 87 ? 9.485 -8.283 -14.205 1.00 95.31 87 LEU A C 1
ATOM 709 O O . LEU A 1 87 ? 10.101 -9.007 -14.977 1.00 95.31 87 LEU A O 1
ATOM 713 N N . GLU A 1 88 ? 8.221 -8.534 -13.866 1.00 94.94 88 GLU A N 1
ATOM 714 C CA . GLU A 1 88 ? 7.459 -9.702 -14.334 1.00 94.94 88 GLU A CA 1
ATOM 715 C C . GLU A 1 88 ? 7.283 -9.742 -15.859 1.00 94.94 88 GLU A C 1
ATOM 717 O O . GLU A 1 88 ? 7.172 -10.818 -16.446 1.00 94.94 88 GLU A O 1
ATOM 722 N N . SER A 1 89 ? 7.298 -8.585 -16.530 1.00 94.81 89 SER A N 1
ATOM 723 C CA . SER A 1 89 ? 7.222 -8.520 -17.995 1.00 94.81 89 SER A CA 1
ATOM 724 C C . SER A 1 89 ? 8.547 -8.845 -18.699 1.00 94.81 89 SER A C 1
ATOM 726 O O . SER A 1 89 ? 8.542 -9.179 -19.887 1.00 94.81 89 SER A O 1
ATOM 728 N N . VAL A 1 90 ? 9.681 -8.783 -17.985 1.00 96.12 90 VAL A N 1
ATOM 729 C CA . VAL A 1 90 ? 11.031 -8.941 -18.556 1.00 96.12 90 VAL A CA 1
ATOM 730 C C . VAL A 1 90 ? 11.212 -10.268 -19.308 1.00 96.12 90 VAL A C 1
ATOM 732 O O . VAL A 1 90 ? 11.640 -10.210 -20.463 1.00 96.12 90 VAL A O 1
ATOM 735 N N . PRO A 1 91 ? 10.858 -11.448 -18.759 1.00 94.00 91 PRO A N 1
ATOM 736 C CA . PRO A 1 91 ? 11.073 -12.718 -19.456 1.00 94.00 91 PRO A CA 1
ATOM 737 C C . PRO A 1 91 ? 10.300 -12.814 -20.776 1.00 94.00 91 PRO A C 1
ATOM 739 O O . PRO A 1 91 ? 10.828 -13.285 -21.782 1.00 94.00 91 PRO A O 1
ATOM 742 N N . GLY A 1 92 ? 9.064 -12.302 -20.802 1.00 94.69 92 GLY A N 1
ATOM 743 C CA . GLY A 1 92 ? 8.254 -12.249 -22.018 1.00 94.69 92 GLY A CA 1
ATOM 744 C C . GLY A 1 92 ? 8.869 -11.345 -23.087 1.00 94.69 92 GLY A C 1
ATOM 745 O O . GLY A 1 92 ? 8.886 -11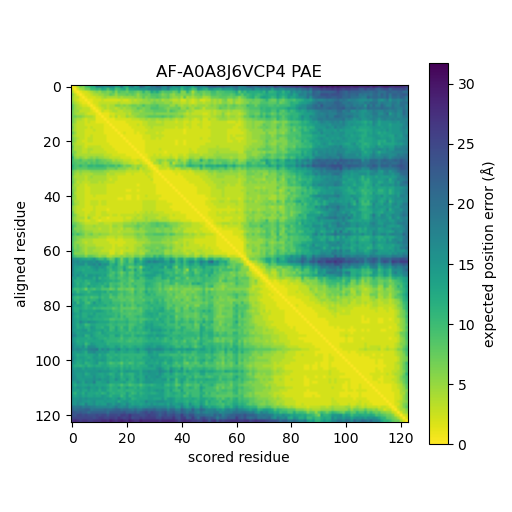.702 -24.262 1.00 94.69 92 GLY A O 1
ATOM 746 N N . LEU A 1 93 ? 9.431 -10.200 -22.692 1.00 95.56 93 LEU A N 1
ATOM 747 C CA . LEU A 1 93 ? 10.105 -9.284 -23.616 1.00 95.56 93 LEU A CA 1
ATOM 748 C C . LEU A 1 93 ? 11.423 -9.863 -24.155 1.00 95.56 93 LEU A C 1
ATOM 750 O O . LEU A 1 93 ? 11.714 -9.704 -25.340 1.00 95.56 93 LEU A O 1
ATOM 754 N N . LEU A 1 94 ? 12.180 -10.587 -23.324 1.00 94.19 94 LEU A N 1
ATOM 755 C CA . LEU A 1 94 ? 13.368 -11.328 -23.763 1.00 94.19 94 LEU A CA 1
ATOM 756 C C . LEU A 1 94 ? 12.999 -12.424 -24.772 1.00 94.19 94 LEU A C 1
ATOM 758 O O . LEU A 1 94 ? 13.652 -12.554 -25.805 1.00 94.19 94 LEU A O 1
ATOM 762 N N . ALA A 1 95 ? 11.917 -13.168 -24.523 1.00 94.19 95 ALA A N 1
ATOM 763 C CA . ALA A 1 95 ? 11.419 -14.195 -25.441 1.00 94.19 95 ALA A CA 1
ATOM 764 C C . ALA A 1 95 ? 10.956 -13.623 -26.796 1.00 94.19 95 ALA A C 1
ATOM 766 O O . ALA A 1 95 ? 11.014 -14.313 -27.812 1.00 94.19 95 ALA A O 1
ATOM 767 N N . LEU A 1 96 ? 10.542 -12.352 -26.827 1.00 95.88 96 LEU A N 1
ATOM 768 C CA . LEU A 1 96 ? 10.234 -11.610 -28.055 1.00 95.88 96 LEU A CA 1
ATOM 769 C C . LEU A 1 96 ? 11.487 -11.068 -28.772 1.00 95.88 96 LEU A C 1
ATOM 771 O O . LEU A 1 96 ? 11.363 -10.438 -29.822 1.00 95.88 96 LEU A O 1
ATOM 775 N N . GLY A 1 97 ? 12.683 -11.324 -28.237 1.00 95.00 97 GLY A N 1
ATOM 776 C CA . GLY A 1 97 ? 13.963 -10.978 -28.851 1.00 95.00 97 GLY A CA 1
ATOM 777 C C . GLY A 1 97 ? 14.464 -9.565 -28.551 1.00 95.00 97 GLY A C 1
ATOM 778 O O . GLY A 1 97 ? 15.396 -9.113 -29.216 1.00 95.00 97 GLY A O 1
ATOM 779 N N . LEU A 1 98 ? 13.872 -8.853 -27.583 1.00 96.88 98 LEU A N 1
ATOM 780 C CA . LEU A 1 98 ? 14.393 -7.555 -27.149 1.00 96.88 98 LEU A CA 1
ATOM 781 C C . LEU A 1 98 ? 15.684 -7.748 -26.342 1.00 96.88 98 LEU A C 1
ATOM 783 O O . LEU A 1 98 ? 15.791 -8.674 -25.538 1.00 96.88 98 LEU A O 1
ATOM 787 N N . SER A 1 99 ? 16.650 -6.843 -26.518 1.00 96.50 99 SER A N 1
ATOM 788 C CA . SER A 1 99 ? 17.864 -6.833 -25.695 1.00 96.50 99 SER A CA 1
ATOM 789 C C . SER A 1 99 ? 17.580 -6.294 -24.291 1.00 96.50 99 SER A C 1
ATOM 791 O O . SER A 1 99 ? 16.637 -5.524 -24.080 1.00 96.50 99 SER A O 1
ATOM 793 N N . MET A 1 100 ? 18.424 -6.644 -23.319 1.00 95.88 100 MET A N 1
ATOM 794 C CA . MET A 1 100 ? 18.286 -6.156 -21.943 1.00 95.88 100 MET A CA 1
ATOM 795 C C . MET A 1 100 ? 18.345 -4.626 -21.862 1.00 95.88 100 MET A C 1
ATOM 797 O O . MET A 1 100 ? 17.601 -4.023 -21.092 1.00 95.88 100 MET A O 1
ATOM 801 N N . GLU A 1 101 ? 19.164 -3.981 -22.694 1.00 96.88 101 GLU A N 1
ATOM 802 C CA . GLU A 1 101 ? 19.263 -2.522 -22.788 1.00 96.88 101 GLU A CA 1
ATOM 803 C C . GLU A 1 101 ? 17.978 -1.896 -23.342 1.00 96.88 101 GLU A C 1
ATOM 805 O O . GLU A 1 101 ? 17.532 -0.857 -22.853 1.00 96.88 101 GLU A O 1
ATOM 810 N N . GLN A 1 102 ? 17.354 -2.532 -24.340 1.00 96.56 102 GLN A N 1
ATOM 811 C CA . GLN A 1 102 ? 16.075 -2.081 -24.892 1.00 96.56 102 GLN A CA 1
ATOM 812 C C . GLN A 1 102 ? 14.957 -2.214 -23.856 1.00 96.56 102 GLN A C 1
ATOM 814 O O . GLN A 1 102 ? 14.168 -1.287 -23.682 1.00 96.56 102 GLN A O 1
ATOM 819 N N . ILE A 1 103 ? 14.917 -3.337 -23.135 1.00 96.94 103 ILE A N 1
ATOM 820 C CA . ILE A 1 103 ? 13.942 -3.585 -22.067 1.00 96.94 103 ILE A CA 1
ATOM 821 C C . ILE A 1 103 ? 14.129 -2.575 -20.931 1.00 96.94 103 ILE A C 1
ATOM 823 O O . ILE A 1 103 ? 13.158 -1.948 -20.509 1.00 96.94 103 ILE A O 1
ATOM 827 N N . ALA A 1 104 ? 15.369 -2.359 -20.485 1.00 96.69 104 ALA A N 1
ATOM 828 C CA . ALA A 1 104 ? 15.709 -1.363 -19.474 1.00 96.69 104 ALA A CA 1
ATOM 829 C C . ALA A 1 104 ? 15.233 0.037 -19.894 1.00 96.69 104 ALA A C 1
ATOM 831 O O . ALA A 1 104 ? 14.550 0.719 -19.127 1.00 96.69 104 ALA A O 1
ATOM 832 N N . GLY A 1 105 ? 15.502 0.430 -21.142 1.00 96.38 105 GLY A N 1
ATOM 833 C CA . GLY A 1 105 ? 15.069 1.712 -21.695 1.00 96.38 105 GLY A CA 1
ATOM 834 C C . GLY A 1 105 ? 13.547 1.871 -21.759 1.00 96.38 105 GLY A C 1
ATOM 835 O O . GLY A 1 105 ? 13.019 2.890 -21.317 1.00 96.38 105 GLY A O 1
ATOM 836 N N . VAL A 1 106 ? 12.826 0.867 -22.268 1.00 94.88 106 VAL A N 1
ATOM 837 C CA . VAL A 1 106 ? 11.360 0.925 -22.433 1.00 94.88 106 VAL A CA 1
ATOM 838 C C . VAL A 1 106 ? 10.636 0.881 -21.088 1.00 94.88 106 VAL A C 1
ATOM 840 O O . VAL A 1 106 ? 9.675 1.621 -20.875 1.00 94.88 106 VAL A O 1
ATOM 843 N N . LEU A 1 107 ? 11.093 0.040 -20.161 1.00 95.06 107 LEU A N 1
ATOM 844 C CA . LEU A 1 107 ? 10.471 -0.102 -18.847 1.00 95.06 107 LEU A CA 1
ATOM 845 C C . LEU A 1 107 ? 10.965 0.946 -17.842 1.00 95.06 107 LEU A C 1
ATOM 847 O O . LEU A 1 107 ? 10.388 1.067 -16.758 1.00 95.06 107 LEU A O 1
ATOM 851 N N . GLY A 1 108 ? 11.997 1.726 -18.173 1.00 95.56 108 GLY A N 1
ATOM 852 C CA . GLY A 1 108 ? 12.653 2.638 -17.236 1.00 95.56 108 GLY A CA 1
ATOM 853 C C . GLY A 1 108 ? 13.222 1.892 -16.027 1.00 95.56 108 GLY A C 1
ATOM 854 O O . GLY A 1 108 ? 13.012 2.320 -14.892 1.00 95.56 108 GLY A O 1
ATOM 855 N N . LEU A 1 109 ? 13.837 0.737 -16.281 1.00 95.38 109 LEU A N 1
ATOM 856 C CA . LEU A 1 109 ? 14.570 -0.084 -15.317 1.00 95.38 109 LEU A CA 1
ATOM 857 C C . LEU A 1 109 ? 16.077 0.079 -15.557 1.00 95.38 109 LEU A C 1
ATOM 859 O O . LEU A 1 109 ? 16.496 0.582 -16.600 1.00 95.38 109 LEU A O 1
ATOM 863 N N . THR A 1 110 ? 16.905 -0.372 -14.619 1.00 96.38 110 THR A N 1
ATOM 864 C CA . THR A 1 110 ? 18.340 -0.555 -14.877 1.00 96.38 110 THR A CA 1
ATOM 86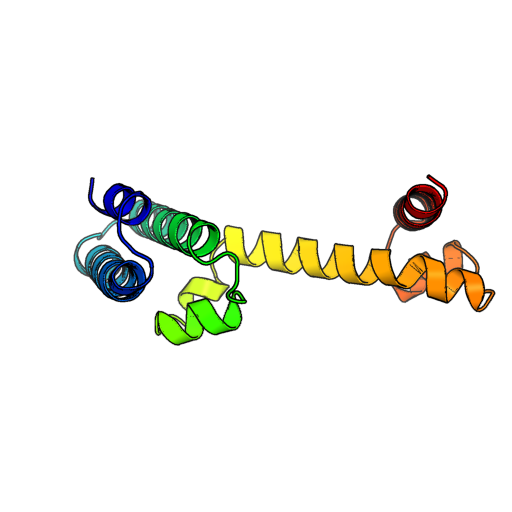5 C C . THR A 1 110 ? 18.588 -1.893 -15.572 1.00 96.38 110 THR A C 1
ATOM 867 O O . THR A 1 110 ? 17.798 -2.830 -15.450 1.00 96.38 110 THR A O 1
ATOM 870 N N . VAL A 1 111 ? 19.708 -2.014 -16.287 1.00 95.56 111 VAL A N 1
ATOM 871 C CA . VAL A 1 111 ? 20.109 -3.296 -16.894 1.00 95.56 111 VAL A CA 1
ATOM 872 C C . VAL A 1 111 ? 20.294 -4.375 -15.818 1.00 95.56 111 VAL A C 1
ATOM 874 O O . VAL A 1 111 ? 19.909 -5.518 -16.027 1.00 95.56 111 VAL A O 1
ATOM 877 N N . GLU A 1 112 ? 20.788 -4.009 -14.632 1.00 95.38 112 GLU A N 1
ATOM 878 C CA . GLU A 1 112 ? 20.938 -4.931 -13.495 1.00 95.38 112 GLU A CA 1
ATOM 879 C C . GLU A 1 112 ? 19.587 -5.475 -13.012 1.00 95.38 112 GLU A C 1
ATOM 881 O O . GLU A 1 112 ? 19.464 -6.666 -12.743 1.00 95.38 112 GLU A O 1
ATOM 886 N N . GLN A 1 113 ? 18.555 -4.627 -12.947 1.00 93.94 113 GLN A N 1
ATOM 887 C CA . GLN A 1 113 ? 17.197 -5.045 -12.591 1.00 93.94 113 GLN A CA 1
ATOM 888 C C . GLN A 1 113 ? 16.615 -6.024 -13.620 1.00 93.94 113 GLN A C 1
ATOM 890 O O . GLN A 1 113 ? 15.982 -7.011 -13.252 1.00 93.94 113 GLN A O 1
ATOM 895 N N . VAL A 1 114 ? 16.855 -5.772 -14.909 1.00 95.19 114 VAL A N 1
ATOM 896 C CA . VAL A 1 114 ? 16.438 -6.664 -16.002 1.00 95.19 114 VAL A CA 1
ATOM 897 C C . VAL A 1 114 ? 17.170 -8.009 -15.920 1.00 95.19 114 VAL A C 1
ATOM 899 O O . VAL A 1 114 ? 16.536 -9.055 -16.048 1.00 95.19 114 VAL A O 1
ATOM 902 N N . GLN A 1 115 ? 18.476 -7.999 -15.638 1.00 93.56 115 GLN A N 1
ATOM 903 C CA . GLN A 1 115 ? 19.273 -9.213 -15.445 1.00 93.56 115 GLN A CA 1
ATOM 904 C C . GLN A 1 115 ? 18.742 -10.055 -14.275 1.00 93.56 115 GLN A C 1
ATOM 906 O O . GLN A 1 115 ? 18.463 -11.239 -14.442 1.00 93.56 115 GLN A O 1
ATOM 911 N N . GLN A 1 116 ? 18.507 -9.436 -13.115 1.00 91.62 116 GLN A N 1
ATOM 912 C CA . GLN A 1 116 ? 17.973 -10.130 -11.937 1.00 91.62 116 GLN A CA 1
ATOM 913 C C . GLN A 1 116 ? 16.598 -10.764 -12.194 1.00 91.62 116 GLN A C 1
ATOM 915 O O . GLN A 1 116 ? 16.342 -11.885 -11.755 1.00 91.62 116 GLN A O 1
ATOM 920 N N . ALA A 1 117 ? 15.716 -10.073 -12.923 1.00 90.88 117 ALA A N 1
ATOM 921 C CA . ALA A 1 117 ? 14.406 -10.612 -13.288 1.00 90.88 117 ALA A CA 1
ATOM 922 C C . ALA A 1 117 ? 14.503 -11.832 -14.222 1.00 90.88 117 ALA A C 1
ATOM 924 O O . ALA A 1 117 ? 13.681 -12.742 -14.124 1.00 90.88 117 ALA A O 1
ATOM 925 N N . SER A 1 118 ? 15.514 -11.873 -15.097 1.00 87.75 118 SER A N 1
ATOM 926 C CA . SER A 1 118 ? 15.807 -13.029 -15.954 1.00 87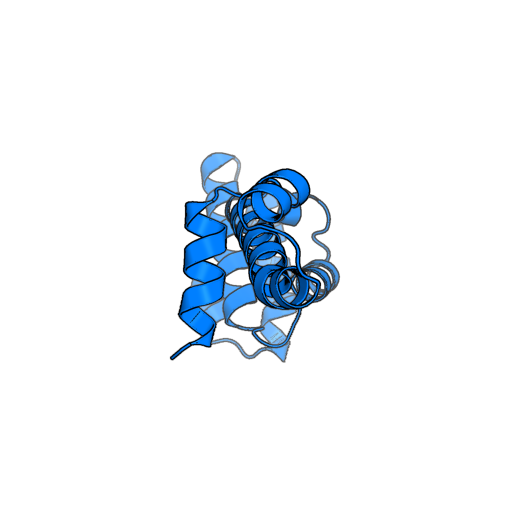.75 118 SER A CA 1
ATOM 927 C C . SER A 1 118 ? 16.363 -14.217 -15.156 1.00 87.75 118 SER A C 1
ATOM 929 O O . SER A 1 118 ? 15.968 -15.362 -15.383 1.00 87.75 118 SER A O 1
ATOM 931 N N . ASP A 1 119 ? 17.265 -13.957 -14.209 1.00 83.12 119 ASP A N 1
ATOM 932 C CA . ASP A 1 119 ? 17.947 -15.003 -13.437 1.00 83.12 119 ASP A CA 1
ATOM 933 C C . ASP A 1 119 ? 17.008 -15.693 -12.435 1.00 83.12 119 ASP A C 1
ATOM 935 O O . ASP A 1 119 ? 17.081 -16.909 -12.250 1.00 83.12 119 ASP A O 1
ATOM 939 N N . ASN A 1 120 ? 16.056 -14.949 -11.860 1.00 69.50 120 ASN A N 1
ATOM 940 C CA . ASN A 1 120 ? 15.059 -15.482 -10.925 1.00 69.50 120 ASN A CA 1
ATOM 941 C C . ASN A 1 120 ? 14.090 -16.509 -11.545 1.00 69.50 120 ASN A C 1
ATOM 943 O O . ASN A 1 120 ? 13.462 -17.252 -10.797 1.00 69.50 120 ASN A O 1
ATOM 947 N N . GLN A 1 121 ? 13.958 -16.582 -12.877 1.00 58.69 121 GLN A N 1
ATOM 948 C CA . GLN A 1 121 ? 13.178 -17.636 -13.552 1.00 58.69 121 GLN A CA 1
ATOM 949 C C . GLN A 1 121 ? 14.010 -18.857 -13.971 1.00 58.69 121 GLN A C 1
ATOM 951 O O . GLN A 1 121 ? 13.446 -19.850 -14.426 1.00 58.69 121 GLN A O 1
ATOM 956 N N . SER A 1 122 ? 15.338 -18.799 -13.831 1.00 54.69 122 SER A N 1
ATOM 957 C CA . SER A 1 122 ? 16.242 -19.905 -14.179 1.00 54.69 122 SER A CA 1
ATOM 958 C C . SER A 1 122 ? 16.542 -20.838 -12.991 1.00 54.69 122 SER A C 1
ATOM 960 O O . SER A 1 122 ? 17.399 -21.713 -13.118 1.00 54.69 122 SER A O 1
ATOM 962 N N . SER A 1 123 ? 15.867 -20.642 -11.846 1.00 47.31 123 SER A N 1
ATOM 963 C CA . SER A 1 123 ? 15.969 -21.457 -10.619 1.00 47.31 123 SER A CA 1
ATOM 964 C C . SER A 1 123 ? 14.723 -22.296 -10.361 1.00 47.31 123 SER A C 1
ATOM 966 O O . SER A 1 123 ? 13.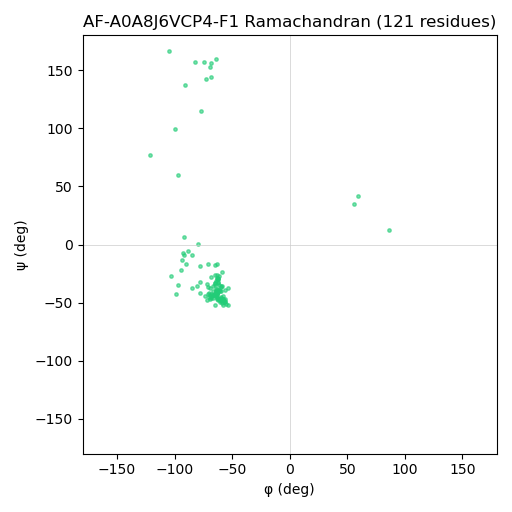613 -21.817 -10.678 1.00 47.31 123 SER A O 1
#

Foldseek 3Di:
DQLVVLQVDDLVCSLVSLLVQLVCLVPVDPDPVVSLVSNVSSLVSNCVNCVVDDPVRSCVSNVNDPVSCVRPVNVVVVVVVLLVVLLLCLVVVVVVVDDLVRSCVVSVHDSVSSVVSVVVVVD

Solvent-accessible surface area (backbone atoms only — not comparable to full-atom values): 7070 Å² total; per-residue (Å²): 131,68,68,67,51,54,72,80,45,51,79,91,50,34,52,62,53,48,41,51,52,48,51,47,39,63,76,73,38,84,51,65,69,61,27,52,54,52,51,53,49,46,50,51,52,49,52,70,69,41,75,87,53,53,70,67,56,49,30,61,73,48,72,39,76,68,66,56,65,65,34,68,66,46,48,50,52,55,51,48,52,56,50,48,60,50,40,71,44,42,54,62,43,45,74,71,67,50,50,58,65,55,48,12,64,76,68,71,49,50,53,67,56,47,48,52,42,49,54,68,70,76,108

pLDDT: mean 84.55, std 10.29, range [47.31, 96.94]

Sequence (123 aa):
MAAVQLIVESEATAINRGKELILQAREELGDEVTRRKILELIETILLYKFTRLSREELAQMLEIDDEFRQTRMYQSIKQEGKIEGKLESVPGLLALGLSMEQIAGVLGLTVEQVQQASDNQSS

Secondary structure (DSSP, 8-state):
--TTHHHHS-HHHHHHHHHHHHHHHHHH---HHHHHHHHHHHHHHHHHH-TTS-HHHHHHHHT-SSSGGGSHHHHHHHHHHHHHHHHHHHHHHHHTT--HHHHHHHHT--HHHHHHHHHTT--

Nearest PDB structures (foldseek):
  8pwl-assembly1_B  TM=3.090E-01  e=6.012E+00  Homo sapiens

Radius of gyration: 19.45 Å; Cα contacts (8 Å, |Δi|>4): 8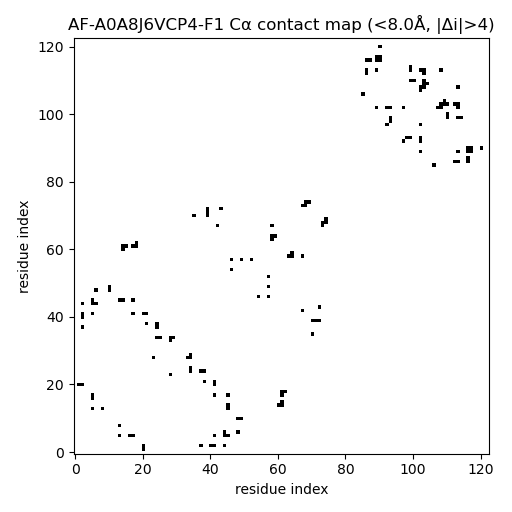8; chains: 1; bounding box: 37×40×52 Å